Protein AF-A0A559MDV0-F1 (afdb_monomer)

Structure (mmCIF, N/CA/C/O backbone):
data_AF-A0A559MDV0-F1
#
_entry.id   AF-A0A559MDV0-F1
#
loop_
_atom_site.group_PDB
_atom_site.id
_atom_site.type_symbol
_atom_site.label_atom_id
_atom_site.label_alt_id
_atom_site.label_comp_id
_atom_site.label_asym_id
_atom_site.label_entity_id
_atom_site.label_seq_id
_atom_site.pdbx_PDB_ins_code
_atom_site.Cartn_x
_atom_site.Cartn_y
_atom_site.Cartn_z
_atom_site.occupancy
_atom_site.B_iso_or_equiv
_atom_site.auth_seq_id
_atom_site.auth_comp_id
_atom_site.auth_asym_id
_atom_site.auth_atom_id
_atom_site.pdbx_PDB_model_num
ATOM 1 N N . MET A 1 1 ? -12.534 -20.012 25.626 1.00 55.94 1 MET A N 1
ATOM 2 C CA . MET A 1 1 ? -11.744 -18.762 25.596 1.00 55.94 1 MET A CA 1
ATOM 3 C C . MET A 1 1 ? -10.316 -19.082 26.009 1.00 55.94 1 MET A C 1
ATOM 5 O O . MET A 1 1 ? -10.125 -19.589 27.109 1.00 55.94 1 MET A O 1
ATOM 9 N N . SER A 1 2 ? -9.327 -18.887 25.131 1.00 67.12 2 SER A N 1
ATOM 10 C CA . SER A 1 2 ? -7.925 -19.072 25.530 1.00 67.12 2 SER A CA 1
ATOM 11 C C . SER A 1 2 ? -7.520 -17.916 26.452 1.00 67.12 2 SER A C 1
ATOM 13 O O . SER A 1 2 ? -7.819 -16.761 26.161 1.00 67.12 2 SER A O 1
ATOM 15 N N . ARG A 1 3 ? -6.868 -18.205 27.583 1.00 72.31 3 ARG A N 1
ATOM 16 C CA . ARG A 1 3 ? -6.485 -17.185 28.583 1.00 72.31 3 ARG A CA 1
ATOM 17 C C . ARG A 1 3 ? -5.514 -16.133 28.026 1.00 72.31 3 ARG A C 1
ATOM 19 O O . ARG A 1 3 ? -5.398 -15.050 28.585 1.00 72.31 3 ARG A O 1
ATOM 26 N N . PHE A 1 4 ? -4.821 -16.468 26.940 1.00 77.81 4 PHE A N 1
ATOM 27 C CA . PHE A 1 4 ? -3.755 -15.660 26.350 1.00 77.81 4 PHE A CA 1
ATOM 28 C C . PHE A 1 4 ? -4.236 -14.717 25.241 1.00 77.81 4 PHE A C 1
ATOM 30 O O . PHE A 1 4 ? -3.569 -13.723 24.975 1.00 77.81 4 PHE A O 1
ATOM 37 N N . PHE A 1 5 ? -5.399 -14.983 24.638 1.00 76.12 5 PHE A N 1
ATOM 38 C CA . PHE A 1 5 ? -5.982 -14.147 23.587 1.00 76.12 5 PHE A CA 1
ATOM 39 C C . PHE A 1 5 ? -7.480 -13.964 23.853 1.00 76.12 5 PHE A C 1
ATOM 41 O O . PHE A 1 5 ? -8.301 -14.675 23.267 1.00 76.12 5 PHE A O 1
ATOM 48 N N . PRO A 1 6 ? -7.851 -13.070 24.787 1.00 75.00 6 PRO A N 1
ATOM 49 C CA . PRO A 1 6 ? -9.249 -12.749 25.025 1.00 75.00 6 PRO A CA 1
ATOM 50 C C . PRO A 1 6 ? -9.834 -12.084 23.774 1.00 75.00 6 PRO A C 1
ATOM 52 O O . PRO A 1 6 ? -9.384 -11.017 23.358 1.00 75.00 6 PRO A O 1
ATOM 55 N N . GLN A 1 7 ? -10.823 -12.737 23.169 1.00 77.06 7 GLN A N 1
ATOM 56 C CA . GLN A 1 7 ? -11.657 -12.157 22.121 1.00 77.06 7 GLN A CA 1
ATOM 57 C C . GLN A 1 7 ? -12.903 -11.550 22.756 1.00 77.06 7 GLN A C 1
ATOM 59 O O . GLN A 1 7 ? -13.452 -12.105 23.712 1.00 77.06 7 GLN A O 1
ATOM 64 N N . ALA A 1 8 ? -13.315 -10.399 22.232 1.00 81.00 8 ALA A N 1
ATOM 65 C CA . ALA A 1 8 ? -14.599 -9.815 22.571 1.00 81.00 8 ALA A CA 1
ATOM 66 C C . ALA A 1 8 ? -15.723 -10.782 22.160 1.00 81.00 8 ALA A C 1
ATOM 68 O O . ALA A 1 8 ? -15.563 -11.557 21.215 1.00 81.00 8 ALA A O 1
ATOM 69 N N . ALA A 1 9 ? -16.824 -10.783 22.914 1.00 81.12 9 ALA A N 1
ATOM 70 C CA . ALA A 1 9 ? -17.977 -11.628 22.602 1.00 81.12 9 ALA A CA 1
ATOM 71 C C . ALA A 1 9 ? -18.649 -11.197 21.289 1.00 81.12 9 ALA A C 1
ATOM 73 O O . ALA A 1 9 ? -19.178 -12.045 20.575 1.00 81.12 9 ALA A O 1
ATOM 74 N N . TYR A 1 10 ? -18.556 -9.903 20.982 1.00 77.69 10 TYR A N 1
ATOM 75 C CA . TYR A 1 10 ? -19.040 -9.278 19.764 1.00 77.69 10 TYR A CA 1
ATOM 76 C C . TYR A 1 10 ? -17.931 -8.442 19.110 1.00 77.69 10 TYR A C 1
ATOM 78 O O . TYR A 1 10 ? -16.962 -8.055 19.772 1.00 77.69 10 TYR A O 1
ATOM 86 N N . GLU A 1 11 ? -18.032 -8.200 17.805 1.00 73.81 11 GLU A N 1
ATOM 87 C CA . GLU A 1 11 ? -16.978 -7.530 17.027 1.00 73.81 11 GLU A CA 1
ATOM 88 C C . GLU A 1 11 ? -16.918 -6.022 17.322 1.00 73.81 11 GLU A C 1
ATOM 90 O O . GLU A 1 11 ? -15.834 -5.429 17.371 1.00 73.81 11 GLU A O 1
ATOM 95 N N . GLU A 1 12 ? -18.063 -5.419 17.636 1.00 77.12 12 GLU A N 1
ATOM 96 C CA . GLU A 1 12 ? -18.205 -4.035 18.087 1.00 77.12 12 GLU A CA 1
ATOM 97 C C . GLU A 1 12 ? -17.435 -3.752 19.389 1.00 77.12 12 GLU A C 1
ATOM 99 O O . GLU A 1 12 ? -16.801 -2.704 19.532 1.00 77.12 12 GLU A O 1
ATOM 104 N N . ASP A 1 13 ? -17.378 -4.728 20.298 1.00 84.38 13 ASP A N 1
ATOM 105 C CA . ASP A 1 13 ? -16.720 -4.621 21.606 1.00 84.38 13 ASP A CA 1
ATOM 106 C C . ASP A 1 13 ? -15.185 -4.730 21.520 1.00 84.38 13 ASP A C 1
ATOM 108 O O . ASP A 1 13 ? -14.461 -4.714 22.528 1.00 84.38 13 ASP A O 1
ATOM 112 N N . GLN A 1 14 ? -14.637 -4.857 20.311 1.00 83.62 14 GLN A N 1
ATOM 113 C CA . GLN A 1 14 ? -13.204 -4.966 20.118 1.00 83.62 14 GLN A CA 1
ATOM 114 C C . GLN A 1 14 ? -12.497 -3.636 20.424 1.00 83.62 14 GLN A C 1
ATOM 116 O O . GLN A 1 14 ? -12.433 -2.724 19.601 1.00 83.62 14 GLN A O 1
ATOM 121 N N . LYS A 1 15 ? -11.831 -3.579 21.587 1.00 83.69 15 LYS A N 1
ATOM 122 C CA . LYS A 1 15 ? -11.081 -2.413 22.108 1.00 83.69 15 LYS A CA 1
ATOM 123 C C . LYS A 1 15 ? -10.178 -1.685 21.092 1.00 83.69 15 LYS A C 1
ATOM 125 O O . LYS A 1 15 ? -9.940 -0.490 21.244 1.00 83.69 15 LYS A O 1
ATOM 130 N N . TYR A 1 16 ? -9.646 -2.386 20.086 1.00 86.75 16 TYR A N 1
ATOM 131 C CA . TYR A 1 16 ? -8.712 -1.837 19.092 1.00 86.75 16 TYR A CA 1
ATOM 132 C C . TYR A 1 16 ? -9.171 -1.997 17.631 1.00 86.75 16 TYR A C 1
ATOM 134 O O . TYR A 1 16 ? -8.324 -1.996 16.734 1.00 86.75 16 TYR A O 1
ATOM 142 N N . GLY A 1 17 ? -10.480 -2.101 17.366 1.00 86.38 17 GLY A N 1
ATOM 143 C CA . GLY A 1 17 ? -11.025 -2.342 16.019 1.00 86.38 17 GLY A CA 1
ATOM 144 C C . GLY A 1 17 ? -10.489 -1.384 14.944 1.00 86.38 17 GLY A C 1
ATOM 145 O O . GLY A 1 17 ? -9.953 -1.825 13.928 1.00 86.38 17 GLY A O 1
ATOM 146 N N . ARG A 1 18 ? -10.496 -0.067 15.206 1.00 87.69 18 ARG A N 1
ATOM 147 C CA . ARG A 1 18 ? -9.972 0.948 14.263 1.00 87.69 18 ARG A CA 1
ATOM 148 C C . ARG A 1 18 ? -8.489 0.757 13.943 1.00 87.69 18 ARG A C 1
ATOM 150 O O . ARG A 1 18 ? -8.080 0.877 12.790 1.00 87.69 18 ARG A O 1
ATOM 157 N N . THR A 1 19 ? -7.665 0.453 14.942 1.00 91.19 19 THR A N 1
ATOM 158 C CA . THR A 1 19 ? -6.217 0.267 14.749 1.00 91.19 19 THR A CA 1
ATOM 159 C C . THR A 1 19 ? -5.927 -1.006 13.962 1.00 91.19 19 THR A C 1
ATOM 161 O O . THR A 1 19 ? -5.065 -1.016 13.083 1.00 91.19 19 THR A O 1
ATOM 164 N N . ILE A 1 20 ? -6.669 -2.077 14.245 1.00 90.31 20 ILE A N 1
ATOM 165 C CA . ILE A 1 20 ? -6.548 -3.349 13.532 1.00 90.31 20 ILE A CA 1
ATOM 166 C C . ILE A 1 20 ? -6.956 -3.162 12.070 1.00 90.31 20 ILE A C 1
ATOM 168 O O . ILE A 1 20 ? -6.186 -3.517 11.178 1.00 90.31 20 ILE A O 1
ATOM 172 N N . LEU A 1 21 ? -8.106 -2.530 11.821 1.00 90.88 21 LEU A N 1
ATOM 173 C CA . LEU A 1 21 ? -8.601 -2.254 10.476 1.00 90.88 21 LEU A CA 1
ATOM 174 C C . LEU A 1 21 ? -7.645 -1.354 9.686 1.00 90.88 21 LEU A C 1
ATOM 176 O O . LEU A 1 21 ? -7.276 -1.679 8.560 1.00 90.88 21 LEU A O 1
ATOM 180 N N . THR A 1 22 ? -7.197 -0.244 10.271 1.00 93.38 22 THR A N 1
ATOM 181 C CA . THR A 1 22 ? -6.259 0.677 9.606 1.00 93.38 22 THR A CA 1
ATOM 182 C C . THR A 1 22 ? -4.941 -0.015 9.277 1.00 93.38 22 THR A C 1
ATOM 184 O O . THR A 1 22 ? -4.496 0.036 8.133 1.00 93.38 22 THR A O 1
ATOM 187 N N . THR A 1 23 ? -4.345 -0.740 10.226 1.00 95.62 23 THR A N 1
ATOM 188 C CA . THR A 1 23 ? -3.104 -1.492 9.986 1.00 95.62 23 THR A CA 1
ATOM 189 C C . THR A 1 23 ? -3.302 -2.560 8.912 1.00 95.62 23 THR A C 1
ATOM 191 O O . THR A 1 23 ? -2.463 -2.702 8.018 1.00 95.62 23 THR A O 1
ATOM 194 N N . HIS A 1 24 ? -4.424 -3.283 8.946 1.00 94.94 24 HIS A N 1
ATOM 195 C CA . HIS A 1 24 ? -4.771 -4.266 7.925 1.00 94.94 24 HIS A CA 1
ATOM 196 C C . HIS A 1 24 ? -4.844 -3.621 6.539 1.00 94.94 24 HIS A C 1
ATOM 198 O O . HIS A 1 24 ? -4.164 -4.058 5.615 1.00 94.94 24 HIS A O 1
ATOM 204 N N . VAL A 1 25 ? -5.617 -2.548 6.384 1.00 95.88 25 VAL A N 1
ATOM 205 C CA . VAL A 1 25 ? -5.801 -1.897 5.083 1.00 95.88 25 VAL A CA 1
ATOM 206 C C . VAL A 1 25 ? -4.495 -1.297 4.566 1.00 95.88 25 VAL A C 1
ATOM 208 O O . VAL A 1 25 ? -4.181 -1.461 3.388 1.00 95.88 25 VAL A O 1
ATOM 211 N N . LEU A 1 26 ? -3.696 -0.660 5.425 1.00 96.88 26 LEU A N 1
ATOM 212 C CA . LEU A 1 26 ? -2.413 -0.079 5.025 1.00 96.88 26 LEU A CA 1
ATOM 213 C C . LEU A 1 26 ? -1.411 -1.157 4.596 1.00 96.88 26 LEU A C 1
ATOM 215 O O . LEU A 1 26 ? -0.786 -1.031 3.543 1.00 96.88 26 LEU A O 1
ATOM 219 N N . THR A 1 27 ? -1.290 -2.250 5.355 1.00 97.38 27 THR A N 1
ATOM 220 C CA . THR A 1 27 ? -0.398 -3.366 4.992 1.00 97.38 27 THR A CA 1
ATOM 221 C C . THR A 1 27 ? -0.855 -4.073 3.715 1.00 97.38 27 THR A C 1
ATOM 223 O O . THR A 1 27 ? -0.021 -4.406 2.869 1.00 97.38 27 THR A O 1
ATOM 226 N N . ARG A 1 28 ? -2.168 -4.237 3.510 1.00 96.88 28 ARG A N 1
ATOM 227 C CA . ARG A 1 28 ? -2.727 -4.747 2.249 1.00 96.88 28 ARG A CA 1
ATOM 228 C C . ARG A 1 28 ? -2.502 -3.792 1.085 1.00 96.88 28 ARG A C 1
ATOM 230 O O . ARG A 1 28 ? -2.149 -4.260 0.008 1.00 96.88 28 ARG A O 1
ATOM 237 N N . GLY A 1 29 ? -2.630 -2.484 1.291 1.00 96.31 29 GLY A N 1
ATOM 238 C CA . GLY A 1 29 ? -2.347 -1.465 0.277 1.00 96.31 29 GLY A CA 1
ATOM 239 C C . GLY A 1 29 ? -0.889 -1.470 -0.159 1.00 96.31 29 GLY A C 1
ATOM 240 O O . GLY A 1 29 ? -0.605 -1.443 -1.357 1.00 96.31 29 GLY A O 1
ATOM 241 N N . LEU A 1 30 ? 0.028 -1.609 0.798 1.00 97.62 30 LEU A N 1
ATOM 242 C CA . LEU A 1 30 ? 1.455 -1.762 0.535 1.00 97.62 30 LEU A CA 1
ATOM 243 C C . LEU A 1 30 ? 1.738 -3.009 -0.309 1.00 97.62 30 LEU A C 1
ATOM 245 O O . LEU A 1 30 ? 2.408 -2.915 -1.340 1.00 97.62 30 LEU A O 1
ATOM 249 N N . GLN A 1 31 ? 1.220 -4.171 0.103 1.00 97.75 31 GLN A N 1
ATOM 250 C CA . GLN A 1 31 ? 1.433 -5.444 -0.595 1.00 97.75 31 GLN A CA 1
ATOM 251 C C . GLN A 1 31 ? 0.803 -5.440 -1.992 1.00 97.75 31 GLN A C 1
ATOM 253 O O . GLN A 1 31 ? 1.469 -5.770 -2.972 1.00 97.75 31 GLN A O 1
ATOM 258 N N . ALA A 1 32 ? -0.460 -5.026 -2.103 1.00 96.75 32 ALA A N 1
ATOM 259 C CA . ALA A 1 32 ? -1.183 -4.983 -3.367 1.00 96.75 32 ALA A CA 1
ATOM 260 C C . ALA A 1 32 ? -0.542 -3.991 -4.344 1.00 96.75 32 ALA A C 1
ATOM 262 O O . ALA A 1 32 ? -0.270 -4.349 -5.487 1.00 96.75 32 ALA A O 1
ATOM 263 N N . GLY A 1 33 ? -0.226 -2.775 -3.890 1.00 95.56 33 GLY A N 1
ATOM 264 C CA . GLY A 1 33 ? 0.438 -1.765 -4.713 1.00 95.56 33 GLY A CA 1
ATOM 265 C C . GLY A 1 33 ? 1.807 -2.225 -5.219 1.00 95.56 33 GLY A C 1
ATOM 266 O O . GLY A 1 33 ? 2.134 -2.044 -6.393 1.00 95.56 33 GLY A O 1
ATOM 267 N N . SER A 1 34 ? 2.578 -2.896 -4.358 1.00 96.44 34 SER A N 1
ATOM 268 C CA . SER A 1 34 ? 3.848 -3.533 -4.722 1.00 96.44 34 SER A CA 1
ATOM 269 C C . SER A 1 34 ? 3.658 -4.580 -5.824 1.00 96.44 34 SER A C 1
ATOM 271 O O . SER A 1 34 ? 4.307 -4.501 -6.867 1.00 96.44 34 SER A O 1
ATOM 273 N N . LEU A 1 35 ? 2.734 -5.524 -5.630 1.00 96.94 35 LEU A N 1
ATOM 274 C CA . LEU A 1 35 ? 2.478 -6.625 -6.565 1.00 96.94 35 LEU A CA 1
ATOM 275 C C . LEU A 1 35 ? 1.966 -6.135 -7.923 1.00 96.94 35 LEU A C 1
ATOM 277 O O . LEU A 1 35 ? 2.474 -6.557 -8.960 1.00 96.94 35 LEU A O 1
ATOM 281 N N . VAL A 1 36 ? 1.013 -5.200 -7.930 1.00 96.38 36 VAL A N 1
ATOM 282 C CA . VAL A 1 36 ? 0.440 -4.623 -9.159 1.00 96.38 36 VAL A CA 1
ATOM 283 C C . VAL A 1 36 ? 1.500 -3.887 -9.987 1.00 96.38 36 VAL A C 1
ATOM 285 O O . VAL A 1 36 ? 1.409 -3.829 -11.211 1.00 96.38 36 VAL A O 1
ATOM 288 N N . SER A 1 37 ? 2.545 -3.358 -9.351 1.00 93.56 37 SER A N 1
ATOM 289 C CA . SER A 1 37 ? 3.613 -2.630 -10.043 1.00 93.56 37 SER A CA 1
ATOM 290 C C . SER A 1 37 ? 4.682 -3.519 -10.701 1.00 93.56 37 SER A C 1
ATOM 292 O O . SER A 1 37 ? 5.474 -3.020 -11.508 1.00 93.56 37 SER A O 1
ATOM 294 N N . LEU A 1 38 ? 4.706 -4.826 -10.407 1.00 94.94 38 LEU A N 1
ATOM 295 C CA . LEU A 1 38 ? 5.617 -5.788 -11.038 1.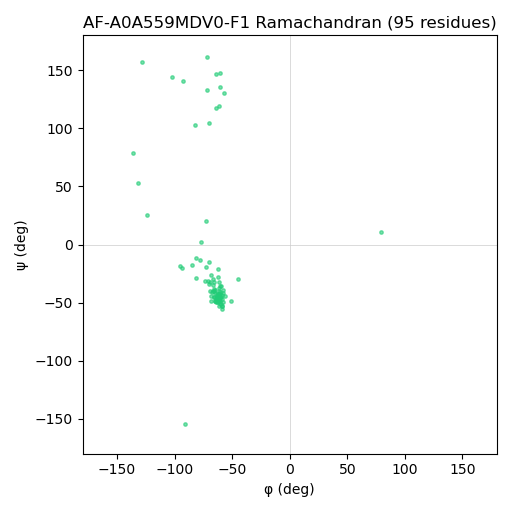00 94.94 38 LEU A CA 1
ATOM 296 C C . LEU A 1 38 ? 5.404 -5.893 -12.558 1.00 94.94 38 LEU A C 1
ATOM 298 O O . LEU A 1 38 ? 6.370 -5.677 -13.295 1.00 94.94 38 LEU A O 1
ATOM 302 N N . PRO A 1 39 ? 4.182 -6.139 -13.077 1.00 95.00 39 PRO A N 1
ATOM 303 C CA . PRO A 1 39 ? 3.957 -6.182 -14.522 1.00 95.00 39 PRO A CA 1
ATOM 304 C C . PRO A 1 39 ? 4.275 -4.848 -15.206 1.00 95.00 39 PRO A C 1
ATOM 306 O O . PRO A 1 39 ? 4.766 -4.843 -16.336 1.00 95.00 39 PRO A O 1
ATOM 309 N N . VAL A 1 40 ? 4.070 -3.715 -14.522 1.00 91.69 40 VAL A N 1
ATOM 310 C CA . VAL A 1 40 ? 4.453 -2.388 -15.030 1.00 91.69 40 VAL A CA 1
ATOM 311 C C . VAL A 1 40 ? 5.970 -2.305 -15.216 1.00 91.69 40 VAL A C 1
ATOM 313 O O . VAL A 1 40 ? 6.442 -1.939 -16.294 1.00 91.69 40 VAL A O 1
ATOM 316 N N . ALA A 1 41 ? 6.746 -2.704 -14.206 1.00 90.94 41 ALA A N 1
ATOM 317 C CA . ALA A 1 41 ? 8.205 -2.724 -14.269 1.00 90.94 41 ALA A CA 1
ATOM 318 C C . ALA A 1 41 ? 8.723 -3.653 -15.373 1.00 90.94 41 ALA A C 1
ATOM 320 O O . ALA A 1 41 ? 9.578 -3.254 -16.166 1.00 90.94 41 ALA A O 1
ATOM 321 N N . SER A 1 42 ? 8.174 -4.866 -15.466 1.00 91.12 42 SER A N 1
ATOM 322 C CA . SER A 1 42 ? 8.531 -5.836 -16.502 1.00 91.12 42 SER A CA 1
ATOM 323 C C . SER A 1 42 ? 8.235 -5.290 -17.897 1.00 91.12 42 SER A C 1
ATOM 325 O O . SER A 1 42 ? 9.097 -5.345 -18.773 1.00 91.12 42 SER A O 1
ATOM 327 N N . THR A 1 43 ? 7.065 -4.682 -18.096 1.00 91.19 43 THR A N 1
ATOM 328 C CA . THR A 1 43 ? 6.681 -4.075 -19.378 1.00 91.19 43 THR A CA 1
ATOM 329 C C . THR A 1 43 ? 7.652 -2.962 -19.766 1.00 91.19 43 THR A C 1
ATOM 331 O O . THR A 1 43 ? 8.198 -2.968 -20.869 1.00 91.19 43 THR A O 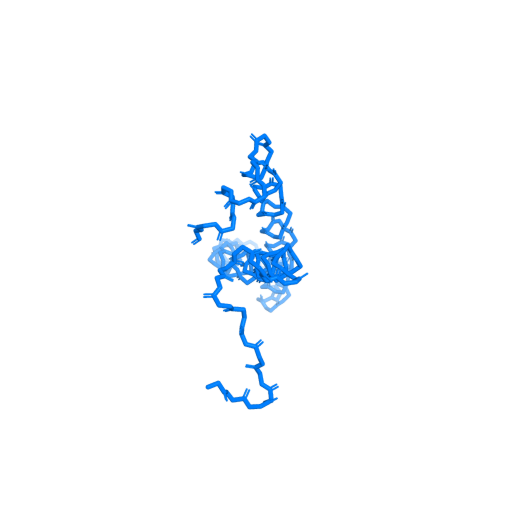1
ATOM 334 N N . VAL A 1 44 ? 7.953 -2.044 -18.841 1.00 88.69 44 VAL A N 1
ATOM 335 C CA . VAL A 1 44 ? 8.908 -0.952 -19.079 1.00 88.69 44 VAL A CA 1
ATOM 336 C C . VAL A 1 44 ? 10.307 -1.492 -19.387 1.00 88.69 44 VAL A C 1
ATOM 338 O O . VAL A 1 44 ? 10.975 -0.966 -20.278 1.00 88.69 44 VAL 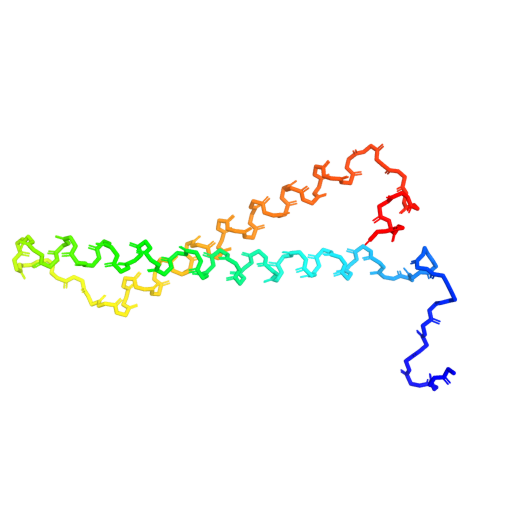A O 1
ATOM 341 N N . TYR A 1 45 ? 10.749 -2.548 -18.700 1.00 89.75 45 TYR A N 1
ATOM 342 C CA . TYR A 1 45 ? 12.028 -3.200 -18.975 1.00 89.75 45 TYR A CA 1
ATOM 343 C C . TYR A 1 45 ? 12.090 -3.753 -20.403 1.00 89.75 45 TYR A C 1
ATOM 345 O O . TYR A 1 45 ? 13.027 -3.441 -21.138 1.00 89.75 45 TYR A O 1
ATOM 353 N N . PHE A 1 46 ? 11.085 -4.527 -20.827 1.00 88.56 46 PHE A N 1
ATOM 354 C CA . PHE A 1 46 ? 11.060 -5.127 -22.164 1.00 88.56 46 PHE A CA 1
ATOM 355 C C . PHE A 1 46 ? 10.963 -4.081 -23.280 1.00 88.56 46 PHE A C 1
ATOM 357 O O . PHE A 1 46 ? 11.654 -4.207 -24.294 1.00 88.56 46 PHE A O 1
ATOM 364 N N . LEU A 1 47 ? 10.176 -3.019 -23.080 1.00 88.25 47 LEU A N 1
ATOM 365 C CA . LEU A 1 47 ? 10.086 -1.906 -24.029 1.00 88.25 47 LEU A CA 1
ATOM 366 C C . LEU A 1 47 ? 11.428 -1.177 -24.170 1.00 88.25 47 LEU A C 1
ATOM 368 O O . LEU A 1 47 ? 11.884 -0.932 -25.285 1.00 88.25 47 LEU A O 1
ATOM 372 N N . ARG A 1 48 ? 12.111 -0.891 -23.054 1.00 83.75 48 ARG A N 1
ATOM 373 C CA . ARG A 1 48 ? 13.434 -0.242 -23.071 1.00 83.75 48 ARG A CA 1
ATOM 374 C C . ARG A 1 48 ? 14.524 -1.148 -23.635 1.00 83.75 48 ARG A C 1
ATOM 376 O O . ARG A 1 48 ? 15.435 -0.655 -24.290 1.00 83.75 48 ARG A O 1
ATOM 383 N N . ARG A 1 49 ? 14.419 -2.466 -23.439 1.00 80.75 49 ARG A N 1
ATOM 384 C CA . ARG A 1 49 ? 15.352 -3.454 -24.000 1.00 80.75 49 ARG A CA 1
ATOM 385 C C . ARG A 1 49 ? 15.287 -3.531 -25.528 1.00 80.75 49 ARG A C 1
ATOM 387 O O . ARG A 1 49 ? 16.317 -3.800 -26.139 1.00 80.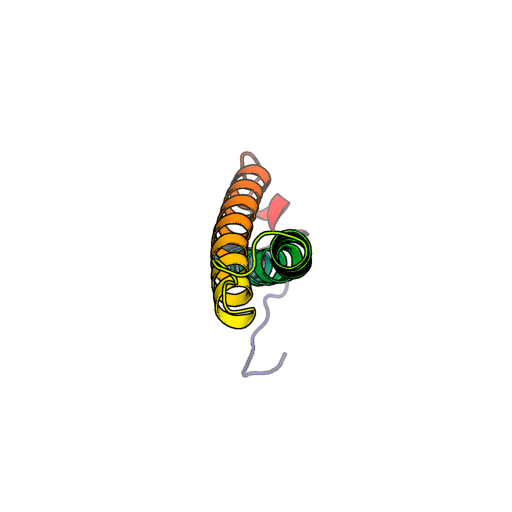75 49 ARG A O 1
ATOM 394 N N . ARG A 1 50 ? 14.112 -3.305 -26.132 1.00 78.62 50 ARG A N 1
ATOM 395 C CA . ARG A 1 50 ? 13.944 -3.225 -27.597 1.00 78.62 50 ARG A CA 1
ATOM 396 C C . ARG A 1 50 ? 14.510 -1.935 -28.209 1.00 78.62 50 ARG A C 1
ATOM 398 O O . ARG A 1 50 ? 14.728 -1.909 -29.413 1.00 78.62 50 ARG A O 1
ATOM 405 N N . GLY A 1 51 ? 14.724 -0.889 -27.407 1.00 73.94 51 GLY A N 1
ATOM 406 C CA . GLY A 1 51 ? 15.284 0.394 -27.842 1.00 73.94 51 GLY A CA 1
ATOM 407 C C . GLY A 1 51 ? 16.813 0.485 -27.730 1.00 73.94 51 GLY A C 1
ATOM 408 O O . GLY A 1 51 ? 17.529 -0.516 -27.766 1.00 73.94 51 GLY A O 1
ATOM 409 N N . SER A 1 52 ? 17.320 1.714 -27.589 1.00 60.72 52 SER A N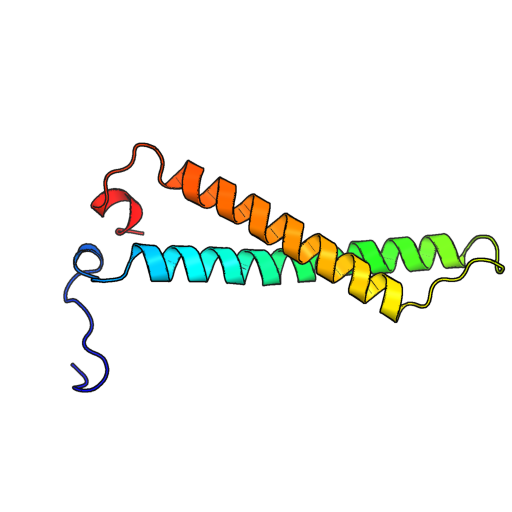 1
ATOM 410 C CA . SER A 1 52 ? 18.752 2.040 -27.593 1.00 60.72 52 SER A CA 1
ATOM 411 C C . SER A 1 52 ? 19.558 1.291 -26.511 1.00 60.72 52 SER A C 1
ATOM 413 O O . SER A 1 52 ? 19.213 1.356 -25.328 1.00 60.72 52 SER A O 1
ATOM 415 N N . PRO A 1 53 ? 20.687 0.643 -26.859 1.00 62.03 53 PRO A N 1
ATOM 416 C CA . PRO A 1 53 ? 21.482 -0.164 -25.925 1.00 62.03 53 PRO A CA 1
ATOM 417 C C . PRO A 1 53 ? 22.221 0.648 -24.848 1.00 62.03 53 PRO A C 1
ATOM 419 O O . PRO A 1 53 ? 22.656 0.070 -23.856 1.00 62.03 53 PRO A O 1
ATOM 422 N N . LEU A 1 54 ? 22.336 1.968 -25.016 1.00 62.28 54 LEU A N 1
ATOM 423 C CA . LEU A 1 54 ? 23.139 2.854 -24.163 1.00 62.28 54 LEU A CA 1
ATOM 424 C C . LEU A 1 54 ? 22.481 3.206 -22.815 1.00 62.28 54 LEU A C 1
ATOM 426 O O . LEU A 1 54 ? 23.150 3.719 -21.926 1.00 62.28 54 LEU A O 1
ATOM 430 N N . LEU A 1 55 ? 21.184 2.927 -22.638 1.00 63.12 55 LEU A N 1
ATOM 431 C CA . LEU A 1 55 ? 20.420 3.269 -21.429 1.00 63.12 55 LEU A CA 1
ATOM 432 C C . LEU A 1 55 ? 19.614 2.064 -20.934 1.00 63.12 55 LEU A C 1
ATOM 434 O O . LEU A 1 55 ? 18.398 2.140 -20.755 1.00 63.12 55 LEU A O 1
ATOM 438 N N . ARG A 1 56 ? 20.281 0.921 -20.743 1.00 69.06 56 ARG A N 1
ATOM 439 C CA . ARG A 1 56 ? 19.661 -0.270 -20.147 1.00 69.06 56 ARG A CA 1
ATOM 440 C C . ARG A 1 56 ? 19.679 -0.140 -18.619 1.00 69.06 56 ARG A C 1
ATOM 442 O O . ARG A 1 56 ? 20.738 -0.337 -18.028 1.00 69.06 56 ARG A O 1
ATOM 449 N N . PRO A 1 57 ? 18.555 0.195 -17.954 1.00 71.75 57 PRO A N 1
ATOM 450 C CA . PRO A 1 57 ? 18.510 0.137 -16.499 1.00 71.75 57 PRO A CA 1
ATOM 451 C C . PRO A 1 57 ? 18.691 -1.314 -16.043 1.00 71.75 57 PRO A C 1
ATOM 453 O O . PRO A 1 57 ? 18.219 -2.239 -16.714 1.00 71.75 57 PRO A O 1
ATOM 456 N N . SER A 1 58 ? 19.335 -1.524 -14.893 1.00 87.88 58 SER A N 1
ATOM 457 C CA . SER A 1 58 ? 19.319 -2.842 -14.264 1.00 87.88 5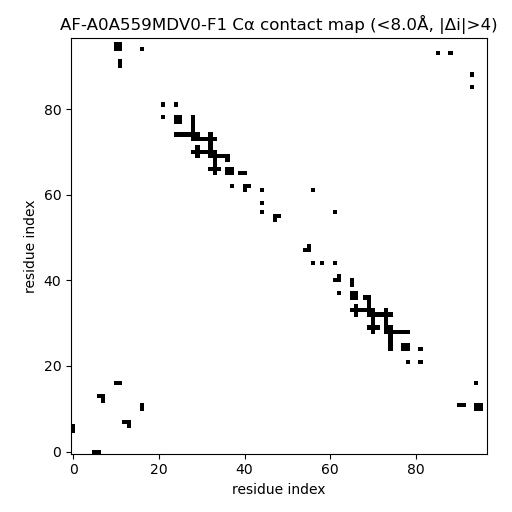8 SER A CA 1
ATOM 458 C C . SER A 1 58 ? 17.871 -3.225 -13.946 1.00 87.88 58 SER A C 1
ATOM 460 O O . SER A 1 58 ? 17.073 -2.401 -13.485 1.00 87.88 58 SER A O 1
ATOM 462 N N . PHE A 1 59 ? 17.510 -4.474 -14.248 1.00 89.12 59 PHE A N 1
ATOM 463 C CA . PHE A 1 59 ? 16.150 -4.974 -14.039 1.00 89.12 59 PHE A CA 1
ATOM 464 C C . PHE A 1 59 ? 15.747 -4.850 -12.566 1.00 89.12 59 PHE A C 1
ATOM 466 O O . PHE A 1 59 ? 14.662 -4.366 -12.262 1.00 89.12 59 PHE A O 1
ATOM 473 N N . GLU A 1 60 ? 16.671 -5.171 -11.664 1.00 91.81 60 GLU A N 1
ATOM 474 C CA . GLU A 1 60 ? 16.497 -5.066 -10.216 1.00 91.81 60 GLU A CA 1
ATOM 475 C C . GLU A 1 60 ? 16.234 -3.630 -9.753 1.00 91.81 60 GLU A C 1
ATOM 477 O O . GLU A 1 60 ? 15.302 -3.406 -8.985 1.00 91.81 60 GLU A O 1
ATOM 482 N N . ALA A 1 61 ? 16.979 -2.634 -10.251 1.00 91.31 61 ALA A N 1
ATOM 483 C CA . ALA A 1 61 ? 16.734 -1.240 -9.874 1.00 91.31 61 ALA A CA 1
ATOM 484 C C . ALA A 1 61 ? 15.385 -0.739 -10.404 1.00 91.31 61 ALA A C 1
ATOM 486 O O . ALA A 1 61 ? 14.709 0.049 -9.739 1.00 91.31 61 ALA A O 1
ATOM 487 N N . LEU A 1 62 ? 14.973 -1.194 -11.593 1.00 91.75 62 LEU A N 1
ATOM 488 C CA . LEU A 1 62 ? 13.663 -0.860 -12.141 1.00 91.75 62 LEU A CA 1
ATOM 489 C C . LEU A 1 62 ? 12.534 -1.512 -11.335 1.00 91.75 62 LEU A C 1
ATOM 491 O O . LEU A 1 62 ? 11.560 -0.827 -11.022 1.00 91.75 62 LEU A O 1
ATOM 495 N N . LEU A 1 63 ? 12.680 -2.791 -10.975 1.00 94.25 63 LEU A N 1
ATOM 496 C CA . LEU A 1 63 ? 11.752 -3.502 -10.099 1.00 94.25 63 LEU A CA 1
ATOM 497 C C . LEU A 1 63 ? 11.651 -2.795 -8.749 1.00 94.25 63 LEU A C 1
ATOM 499 O O . LEU A 1 63 ? 10.564 -2.371 -8.382 1.00 94.25 63 LEU A O 1
ATOM 503 N N . LEU A 1 64 ? 12.770 -2.578 -8.054 1.00 95.00 64 LEU A N 1
ATOM 504 C CA . LEU A 1 64 ? 12.795 -1.944 -6.734 1.00 95.00 64 LEU A CA 1
ATOM 505 C C . LEU A 1 64 ? 12.127 -0.564 -6.755 1.00 95.00 64 LEU A C 1
ATOM 507 O O . LEU A 1 64 ? 11.303 -0.251 -5.896 1.00 95.00 64 LEU A O 1
ATOM 511 N N . ARG A 1 65 ? 12.428 0.250 -7.773 1.00 94.38 65 ARG A N 1
ATOM 512 C CA . ARG A 1 65 ? 11.819 1.574 -7.940 1.00 94.38 65 ARG A CA 1
ATOM 513 C C . ARG A 1 65 ? 10.323 1.494 -8.241 1.00 94.38 65 ARG A C 1
ATOM 515 O O . ARG A 1 65 ? 9.570 2.332 -7.745 1.00 94.38 65 ARG A O 1
ATOM 522 N N . SER A 1 66 ? 9.895 0.544 -9.070 1.00 95.00 66 SER A N 1
ATOM 523 C CA . SER A 1 66 ? 8.480 0.353 -9.404 1.00 95.00 66 SER A CA 1
ATOM 524 C C . SER A 1 66 ? 7.695 -0.141 -8.195 1.00 95.00 66 SER A C 1
ATOM 526 O O . SER A 1 66 ? 6.708 0.488 -7.834 1.00 95.00 66 SER A O 1
ATOM 528 N N . THR A 1 67 ? 8.196 -1.170 -7.509 1.00 95.81 67 THR A N 1
ATOM 529 C CA . THR A 1 67 ? 7.610 -1.743 -6.293 1.00 95.81 67 THR A CA 1
ATOM 530 C C . THR A 1 67 ? 7.519 -0.714 -5.179 1.00 95.81 67 THR A C 1
ATOM 532 O O . THR A 1 67 ? 6.457 -0.562 -4.587 1.00 95.81 67 THR A O 1
ATOM 535 N N . GLY A 1 68 ? 8.574 0.075 -4.950 1.00 96.06 68 GLY A N 1
ATOM 536 C CA . GLY A 1 68 ? 8.542 1.161 -3.968 1.00 96.06 68 GLY A CA 1
ATOM 537 C C . GLY A 1 68 ? 7.493 2.231 -4.295 1.00 96.06 68 GLY A C 1
ATOM 538 O O . GLY A 1 68 ? 6.738 2.651 -3.422 1.00 96.06 68 GLY A O 1
ATOM 539 N N . ARG A 1 69 ? 7.382 2.643 -5.564 1.00 97.44 69 ARG A N 1
ATOM 540 C CA . ARG A 1 69 ? 6.341 3.593 -5.999 1.00 97.44 69 ARG A CA 1
ATOM 541 C C . ARG A 1 69 ? 4.941 3.002 -5.883 1.00 97.44 69 ARG A C 1
ATOM 543 O O . ARG A 1 69 ? 4.046 3.669 -5.378 1.00 97.44 69 ARG A O 1
ATOM 550 N N . GLY A 1 70 ? 4.766 1.761 -6.327 1.00 96.50 70 GLY A N 1
ATOM 551 C CA . GLY A 1 70 ? 3.519 1.015 -6.235 1.00 96.50 70 GLY A CA 1
ATOM 552 C C . GLY A 1 70 ? 3.053 0.872 -4.791 1.00 96.50 70 GLY A C 1
ATOM 553 O O . GLY A 1 70 ? 1.890 1.132 -4.510 1.00 96.50 70 GLY A O 1
ATOM 554 N N . ALA A 1 71 ? 3.962 0.555 -3.867 1.00 97.31 71 ALA A N 1
ATOM 555 C CA . ALA A 1 71 ? 3.692 0.481 -2.435 1.00 97.31 71 ALA A CA 1
ATOM 556 C C . ALA A 1 71 ? 3.148 1.801 -1.875 1.00 97.31 71 ALA A C 1
ATOM 558 O O . ALA A 1 71 ? 2.116 1.804 -1.205 1.00 97.31 71 ALA A O 1
ATOM 559 N N . VAL A 1 72 ? 3.813 2.925 -2.171 1.00 98.06 72 VAL A N 1
ATOM 560 C CA . VAL A 1 72 ? 3.388 4.256 -1.707 1.00 98.06 72 VAL A CA 1
ATOM 561 C C . VAL A 1 72 ? 2.022 4.622 -2.286 1.00 98.06 72 VAL A C 1
ATOM 563 O O . VAL A 1 72 ? 1.131 5.028 -1.542 1.00 98.06 72 VAL A O 1
ATOM 566 N N . ILE A 1 73 ? 1.831 4.425 -3.595 1.00 98.00 73 ILE A N 1
ATOM 567 C CA . ILE A 1 73 ? 0.563 4.718 -4.276 1.00 98.00 73 ILE A CA 1
ATOM 568 C C . ILE A 1 73 ? -0.564 3.843 -3.716 1.00 98.00 73 ILE A C 1
ATOM 570 O O . ILE A 1 73 ? -1.614 4.363 -3.353 1.00 98.00 73 ILE A O 1
ATOM 574 N N . GLY A 1 74 ? -0.352 2.530 -3.605 1.00 97.00 74 GLY A N 1
ATOM 575 C CA . GLY A 1 74 ? -1.352 1.586 -3.106 1.00 97.00 74 GLY A CA 1
ATOM 576 C C . GLY A 1 74 ? -1.743 1.853 -1.653 1.00 97.00 74 GLY A C 1
ATOM 577 O O . GLY A 1 74 ? -2.928 1.861 -1.329 1.00 97.00 74 GLY A O 1
ATOM 578 N N . THR A 1 75 ? -0.765 2.150 -0.794 1.00 97.75 75 THR A N 1
ATOM 579 C CA . THR A 1 75 ? -1.016 2.533 0.605 1.00 97.75 75 THR A CA 1
ATOM 580 C C . THR A 1 75 ? -1.821 3.829 0.687 1.00 97.75 75 THR A C 1
ATOM 582 O O . THR A 1 75 ? -2.809 3.888 1.414 1.00 97.75 75 THR A O 1
ATOM 585 N N . GLY A 1 76 ? -1.442 4.853 -0.086 1.00 97.81 76 GLY A N 1
ATOM 586 C CA . GLY A 1 76 ? -2.149 6.133 -0.116 1.00 97.81 76 GLY A CA 1
ATOM 587 C C . GLY A 1 76 ? -3.591 5.999 -0.612 1.00 97.81 76 GLY A C 1
ATOM 588 O O . GLY A 1 76 ? -4.512 6.477 0.046 1.00 97.81 76 GLY A O 1
ATOM 589 N N . LEU A 1 77 ? -3.802 5.294 -1.729 1.00 98.12 77 LEU A N 1
ATOM 590 C CA . LEU A 1 77 ? -5.134 5.079 -2.300 1.00 98.12 77 LEU A CA 1
ATOM 591 C C . LEU A 1 77 ? -6.049 4.297 -1.355 1.00 98.12 77 LEU A C 1
ATOM 593 O O . LEU A 1 77 ? -7.185 4.714 -1.140 1.00 98.12 77 LEU A O 1
ATOM 597 N N . LEU A 1 78 ? -5.573 3.196 -0.762 1.00 96.94 78 LEU A N 1
ATOM 598 C CA . LEU A 1 78 ? -6.395 2.429 0.175 1.00 96.94 78 LEU A CA 1
ATOM 599 C C . LEU A 1 78 ? -6.614 3.157 1.504 1.00 96.94 78 LEU A C 1
ATOM 601 O O . LEU A 1 78 ? -7.682 3.012 2.092 1.00 96.94 78 LEU A O 1
ATOM 605 N N . GLY A 1 79 ? -5.660 3.974 1.958 1.00 96.25 79 GLY A N 1
ATOM 606 C CA . GLY A 1 79 ? -5.852 4.848 3.115 1.00 96.25 79 GLY A CA 1
ATOM 607 C C . GLY A 1 79 ? -6.978 5.861 2.886 1.00 96.25 79 GLY A C 1
ATOM 608 O O . GLY A 1 79 ? -7.878 5.981 3.715 1.00 96.25 79 GLY A O 1
ATOM 609 N N . ILE A 1 80 ? -6.984 6.529 1.727 1.00 97.56 80 ILE A N 1
ATOM 610 C CA . ILE A 1 80 ? -8.068 7.445 1.333 1.00 97.56 80 ILE A CA 1
ATOM 611 C C . ILE A 1 80 ? -9.395 6.687 1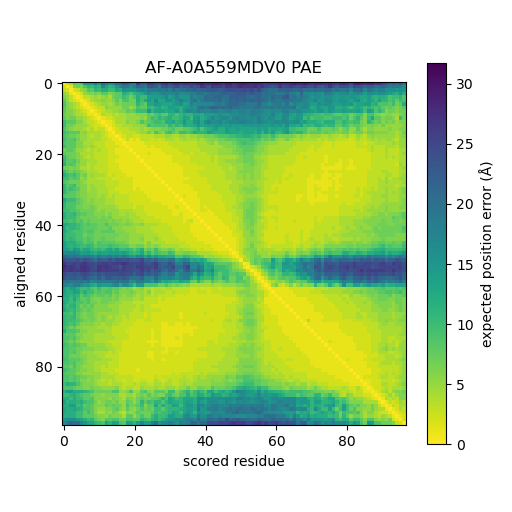.209 1.00 97.56 80 ILE A C 1
ATOM 613 O O . ILE A 1 80 ? -10.414 7.146 1.723 1.00 97.56 80 ILE A O 1
ATOM 617 N N . ALA A 1 81 ? -9.390 5.511 0.576 1.00 95.81 81 ALA A N 1
ATOM 618 C CA . ALA A 1 81 ? -10.586 4.686 0.425 1.00 95.81 81 ALA A CA 1
ATOM 619 C C . ALA A 1 81 ? -11.161 4.235 1.777 1.00 95.81 81 ALA A C 1
ATOM 621 O O . ALA A 1 81 ? -12.379 4.212 1.942 1.00 95.81 81 ALA A O 1
ATOM 622 N N . LEU A 1 82 ? -10.306 3.916 2.754 1.00 94.38 82 LEU A N 1
ATOM 623 C CA . LEU A 1 82 ? -10.719 3.566 4.110 1.00 94.38 82 LEU A CA 1
ATOM 624 C C . LEU A 1 82 ? -11.401 4.746 4.808 1.00 94.38 82 LEU A C 1
ATOM 626 O O . LEU A 1 82 ? -12.502 4.582 5.329 1.00 94.38 82 LEU A O 1
ATOM 630 N N . VAL A 1 83 ? -10.791 5.935 4.774 1.00 93.69 83 VAL A N 1
ATOM 631 C CA . VAL A 1 83 ? -11.401 7.149 5.342 1.00 93.69 83 VAL A CA 1
ATOM 632 C C . VAL A 1 83 ? -12.742 7.437 4.671 1.00 93.69 83 VAL A C 1
ATOM 634 O O . VAL A 1 83 ? -13.735 7.636 5.363 1.00 93.69 83 VAL A O 1
ATOM 637 N N . GLY A 1 84 ? -12.803 7.380 3.338 1.00 94.00 84 GLY A N 1
ATOM 638 C CA . GLY A 1 84 ? -14.048 7.568 2.593 1.00 94.00 84 GLY A CA 1
ATOM 639 C C . GLY A 1 84 ? -15.120 6.529 2.935 1.00 94.00 84 GLY A C 1
ATOM 640 O O . GLY A 1 84 ? -16.295 6.867 3.008 1.00 94.00 84 GLY A O 1
ATOM 641 N N . ARG A 1 85 ? -14.730 5.276 3.200 1.00 90.19 85 ARG A N 1
ATOM 642 C CA . ARG A 1 85 ? -15.657 4.209 3.603 1.00 90.19 85 ARG A CA 1
ATOM 643 C C . ARG A 1 85 ? -16.225 4.416 5.008 1.00 90.19 85 ARG A C 1
ATOM 645 O O . ARG A 1 85 ? -17.364 4.024 5.238 1.00 90.19 85 ARG A O 1
ATOM 652 N N . MET A 1 86 ? -15.439 4.976 5.926 1.00 90.19 86 MET A N 1
ATOM 653 C CA . MET A 1 86 ? -15.869 5.254 7.303 1.00 90.19 86 MET A CA 1
ATOM 654 C C . MET A 1 86 ? -16.599 6.597 7.432 1.00 90.19 86 MET A C 1
ATOM 656 O O . MET A 1 86 ? -17.294 6.821 8.418 1.00 90.19 86 MET A O 1
ATOM 660 N N . TRP A 1 87 ? -16.466 7.496 6.453 1.00 91.69 87 TRP A N 1
ATOM 661 C CA . TRP A 1 87 ? -17.103 8.808 6.505 1.00 91.69 87 TRP A CA 1
ATOM 662 C C . TRP A 1 87 ? -18.629 8.673 6.562 1.00 91.69 87 TRP A C 1
ATOM 664 O O . TRP A 1 87 ? -19.257 8.164 5.636 1.00 91.69 87 TRP A O 1
ATOM 674 N N . GLY A 1 88 ? -19.221 9.177 7.647 1.00 85.88 88 GLY A N 1
ATOM 675 C CA . GLY A 1 88 ? -20.673 9.253 7.811 1.00 85.88 88 GLY A CA 1
ATOM 676 C C . GLY A 1 88 ? -21.321 7.937 8.233 1.00 85.88 88 GLY A C 1
ATOM 677 O O . GLY A 1 88 ? -22.542 7.858 8.201 1.00 85.88 88 GLY A O 1
ATOM 678 N N . ARG A 1 89 ? -20.520 6.934 8.614 1.00 84.94 89 ARG A N 1
ATOM 679 C CA . ARG A 1 89 ? -20.992 5.691 9.232 1.00 84.94 89 ARG A CA 1
ATOM 680 C C . ARG A 1 89 ? -20.759 5.721 10.732 1.00 84.94 89 ARG A C 1
ATOM 682 O O . ARG A 1 89 ? -19.743 6.252 11.184 1.00 84.94 89 ARG A O 1
ATOM 689 N N . GLU A 1 90 ? -21.678 5.134 11.484 1.00 82.44 90 GLU A N 1
ATOM 690 C CA . GLU A 1 90 ? -21.497 4.945 12.925 1.00 82.44 90 GLU A CA 1
ATOM 691 C C . GLU A 1 90 ? -20.450 3.863 13.216 1.00 82.44 90 GLU A C 1
ATOM 693 O O . GLU A 1 90 ? -20.131 3.047 12.349 1.00 82.44 90 GLU A O 1
ATOM 698 N N . ASP A 1 91 ? -19.912 3.844 14.442 1.00 75.25 91 ASP A N 1
ATOM 699 C CA . ASP A 1 91 ? -18.842 2.905 14.801 1.00 75.25 91 ASP A CA 1
ATOM 700 C C . ASP A 1 91 ? -19.228 1.441 14.609 1.00 75.25 91 ASP A C 1
ATOM 702 O O . ASP A 1 91 ? -18.474 0.655 14.039 1.00 75.25 91 ASP A O 1
ATOM 706 N N . ILE A 1 92 ? -20.472 1.131 14.943 1.00 68.69 92 ILE A N 1
ATOM 707 C CA . ILE A 1 92 ? -21.052 -0.197 14.804 1.00 68.69 92 ILE A CA 1
ATOM 708 C C . ILE A 1 92 ? -21.189 -0.574 13.316 1.00 68.69 92 ILE A C 1
ATOM 710 O O . ILE A 1 92 ? -20.839 -1.678 12.913 1.00 68.69 92 ILE A O 1
ATOM 714 N N . GLU A 1 93 ? -21.609 0.360 12.457 1.00 75.12 93 GLU A N 1
ATOM 715 C CA . GLU A 1 93 ? -21.909 0.098 11.039 1.00 75.12 93 GLU A CA 1
ATOM 716 C C . GLU A 1 93 ? -20.683 -0.243 10.182 1.00 75.12 93 GLU A C 1
ATOM 718 O O . GLU A 1 93 ? -20.811 -0.872 9.122 1.00 75.12 93 GLU A O 1
ATOM 723 N N . TRP A 1 94 ? -19.493 0.223 10.573 1.00 76.81 94 TRP A N 1
ATOM 724 C CA . TRP A 1 94 ? -18.252 -0.171 9.906 1.00 76.81 94 TRP A CA 1
ATOM 725 C C . TRP A 1 94 ? -17.542 -1.341 10.593 1.00 76.81 94 TRP A C 1
ATOM 727 O O . TRP A 1 94 ? -16.718 -1.960 9.920 1.00 76.81 94 TRP A O 1
ATOM 737 N N . GLN A 1 95 ? -17.854 -1.647 11.861 1.00 71.06 95 GLN A N 1
ATOM 738 C CA . GLN A 1 95 ? -17.335 -2.816 12.589 1.00 71.06 95 GLN A CA 1
ATOM 739 C C . GLN A 1 95 ? -18.083 -4.115 12.273 1.00 71.06 95 GLN A C 1
ATOM 741 O O . GLN A 1 95 ? -17.456 -5.162 12.303 1.00 71.06 95 GLN A O 1
ATOM 746 N N . ASP A 1 96 ? -19.368 -4.054 11.922 1.00 67.62 96 ASP A N 1
ATOM 747 C CA . ASP A 1 96 ? -20.234 -5.216 11.632 1.00 6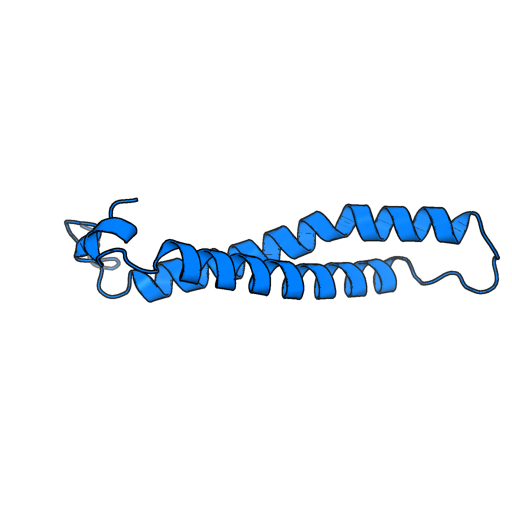7.62 96 ASP A CA 1
ATOM 748 C C . ASP A 1 96 ? -19.929 -5.918 10.278 1.00 67.62 96 ASP A C 1
ATOM 750 O O . ASP A 1 96 ? -20.786 -6.565 9.678 1.00 67.62 96 ASP A O 1
ATOM 754 N N . ARG A 1 97 ? -18.735 -5.726 9.696 1.00 57.09 97 ARG A N 1
ATOM 755 C CA . ARG A 1 97 ? -18.357 -6.260 8.370 1.00 57.09 97 ARG A CA 1
ATOM 756 C C . ARG A 1 97 ? -16.893 -6.657 8.266 1.00 57.09 97 ARG A C 1
ATOM 758 O O . ARG A 1 97 ? -16.629 -7.651 7.551 1.00 57.09 97 ARG A O 1
#

Organism: NCBI:txid215461

Nearest PDB structures (foldseek):
  8iuf-assembly1_E9  TM=6.220E-01  e=2.889E-01  Euglena gracilis

Foldseek 3Di:
DPPVDDDDPDLLPPPCNVVVVLVVLLVVLLVVLLVVQQVVLVVVQVVVVVDDPPDRDDSVVSSVVSSVVSNVVSNVVSNVVVCVVPPPDDSCRVRVD

Mean predicted aligned error: 7.18 Å

Radius of gyratio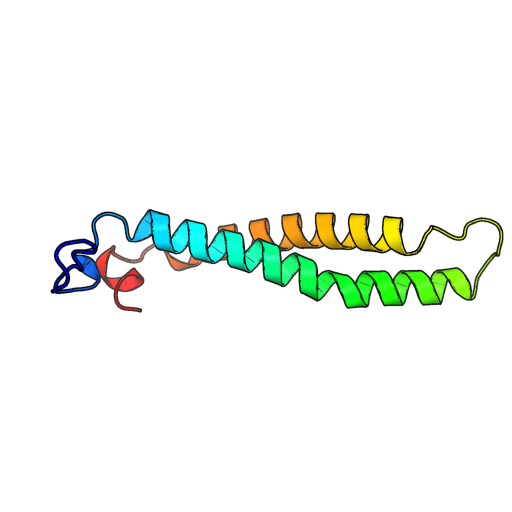n: 20.12 Å; Cα contacts (8 Å, |Δi|>4): 79; chains: 1; bounding box: 45×28×56 Å

pLDDT: mean 86.78, std 11.0, range [55.94, 98.12]

Secondary structure (DSSP, 8-state):
--TTSPPPSSSTT-TTHHHHHHHHHHHHHHHHHHHHHHHHHHHHHHHHHHS-GGG---HHHHHHHHHHHHHHHHHHHHHHHHHHHHTT--HHHHH--

Sequence (97 aa):
MSRFFPQAAYEEDQKYGRTILTTHVLTRGLQAGSLVSLPVASTVYFLRRRGSPLLRPSFEALLLRSTGRGAVIGTGLLGIALVGRMWGREDIEWQDR

Solvent-accessible surface area (backbone atoms only — not comparable to full-atom values): 5443 Å² total; per-residue (Å²): 132,55,93,87,61,82,72,56,95,47,67,70,66,36,93,53,49,68,61,53,52,51,52,48,45,37,54,48,14,28,52,50,18,22,58,65,20,46,64,55,29,52,51,53,50,54,57,45,66,77,49,66,83,92,69,68,75,57,66,65,62,44,41,54,54,30,26,53,49,21,18,53,50,24,21,51,52,41,48,51,50,49,52,61,68,49,60,94,52,54,76,55,74,67,46,79,113